Protein AF-A0A7S2M6U1-F1 (afdb_monomer_lite)

Sequence (135 aa):
MGIQGLLRNLHPLLVPPPTHHSNQQQSNGNNDNNNTSIKIQHNIRQFANKSLAIDASSWLHKAGYTCSSRLVESIESNTRDPQAEKSYSDYMIRRCEGLLRDAKISTIYLVFDGVRVPLKRGTNADREAKRQANL

Radius of gyration: 21.09 Å; chains: 1; bounding box: 66×34×40 Å

Organism: NCBI:txid267567

InterPro domains:
  IPR006084 XPG/Rad2 endonuclease [PR00853] (49-63)
  IPR006084 XPG/Rad2 endonuclease [PR00853] (108-127)
  IPR006084 XPG/Rad2 endonuclease [PTHR11081] (1-134)
  IPR006085 XPG, N-terminal [PF00752] (41-133)
  IPR006085 XPG, N-terminal [SM00485] (1-134)
  IPR029060 PIN-like domain superfamily [SSF88723] (41-134)

pLDDT: mean 84.23, std 18.21, range [37.41, 98.12]

Secondary structure (DSSP, 8-state):
--HHHHHHHHHHHHSPPPSS-------------------PPP-GGGGTTSEEEEEHHHHHHHHHTTSHHHHHHHHHTT---HHHHHHHHHHHHHHHHHHHHTS--SEEEEEPP-SPPGGGHHHHHHHHHHHHT--

Structure (mmCIF, N/CA/C/O backbone):
data_AF-A0A7S2M6U1-F1
#
_entry.id   AF-A0A7S2M6U1-F1
#
loop_
_atom_site.group_PDB
_atom_site.id
_atom_site.type_symbol
_atom_site.label_atom_id
_atom_site.label_alt_id
_atom_site.label_comp_id
_atom_site.label_asym_id
_atom_site.label_entity_id
_atom_site.label_seq_id
_atom_site.pdbx_PDB_ins_code
_atom_site.Cartn_x
_atom_site.Cartn_y
_atom_site.Cartn_z
_atom_site.occupancy
_atom_site.B_iso_or_equiv
_atom_site.auth_seq_id
_atom_site.auth_comp_id
_atom_site.auth_asym_id
_atom_site.auth_atom_id
_atom_site.pdbx_PDB_model_num
ATOM 1 N N . MET A 1 1 ? -20.201 -23.132 -3.785 1.00 52.84 1 MET A N 1
ATOM 2 C CA . MET A 1 1 ? -20.253 -21.755 -3.243 1.00 52.84 1 MET A CA 1
ATOM 3 C C . MET A 1 1 ? -18.874 -21.124 -3.382 1.00 52.84 1 MET A C 1
ATOM 5 O O . MET A 1 1 ? -17.939 -21.641 -2.792 1.00 52.84 1 MET A O 1
ATOM 9 N N . GLY A 1 2 ? -18.714 -20.087 -4.210 1.00 66.94 2 GLY A N 1
ATOM 10 C CA . GLY A 1 2 ? -17.427 -19.388 -4.360 1.00 66.94 2 GLY A CA 1
ATOM 11 C C . GLY A 1 2 ? -17.146 -18.417 -3.206 1.00 66.94 2 GLY A C 1
ATOM 12 O O . GLY A 1 2 ? -18.044 -18.113 -2.421 1.00 66.94 2 GLY A O 1
ATOM 13 N N . ILE A 1 3 ? -15.923 -17.877 -3.141 1.00 74.50 3 ILE A N 1
ATOM 14 C CA . ILE A 1 3 ? -15.491 -16.927 -2.096 1.00 74.50 3 ILE A CA 1
ATOM 15 C C . ILE A 1 3 ? -16.432 -15.721 -1.951 1.00 74.50 3 ILE A C 1
ATOM 17 O O . ILE A 1 3 ? -16.682 -15.259 -0.846 1.00 74.50 3 ILE A O 1
ATOM 21 N N . GLN A 1 4 ? -17.039 -15.271 -3.052 1.00 68.88 4 GLN A N 1
ATOM 22 C CA . GLN A 1 4 ? -18.003 -14.167 -3.059 1.00 68.88 4 GLN A CA 1
ATOM 23 C C . GLN A 1 4 ? -19.273 -14.481 -2.251 1.00 68.88 4 GLN A C 1
ATOM 25 O O . GLN A 1 4 ? -19.766 -13.635 -1.510 1.00 68.88 4 GLN A O 1
ATOM 30 N N . GLY A 1 5 ? -19.786 -15.714 -2.348 1.00 72.50 5 GLY A N 1
ATOM 31 C CA . GLY A 1 5 ? -20.952 -16.147 -1.572 1.00 72.50 5 GLY A CA 1
ATOM 32 C C . GLY A 1 5 ? -20.637 -16.265 -0.080 1.00 72.50 5 GLY A C 1
ATOM 33 O O . GLY A 1 5 ? -21.444 -15.867 0.754 1.00 72.50 5 GLY A O 1
ATOM 34 N N . LEU A 1 6 ? -19.431 -16.739 0.251 1.00 76.56 6 LEU A N 1
ATOM 35 C CA . LEU A 1 6 ? -18.951 -16.814 1.631 1.00 76.56 6 LEU A CA 1
ATOM 36 C C . LEU A 1 6 ? -18.799 -15.417 2.252 1.00 76.56 6 LEU A C 1
ATOM 38 O O . LEU A 1 6 ? -19.310 -15.172 3.341 1.00 76.56 6 LEU A O 1
ATOM 42 N N . LEU A 1 7 ? -18.154 -14.487 1.542 1.00 75.56 7 LEU A N 1
ATOM 43 C CA . LEU A 1 7 ? -17.958 -13.114 2.012 1.00 75.56 7 LEU A CA 1
ATOM 44 C C . LEU A 1 7 ? -19.287 -12.384 2.230 1.00 75.56 7 LEU A C 1
ATOM 46 O O . LEU A 1 7 ? -19.426 -11.676 3.222 1.00 75.56 7 LEU A O 1
ATOM 50 N N . ARG A 1 8 ? -20.283 -12.597 1.359 1.00 74.94 8 ARG A N 1
ATOM 51 C CA . ARG A 1 8 ? -21.621 -12.007 1.520 1.00 74.94 8 ARG A CA 1
ATOM 52 C C . ARG A 1 8 ? -22.309 -12.471 2.806 1.00 74.94 8 ARG A C 1
ATOM 54 O O . ARG A 1 8 ? -22.921 -11.656 3.486 1.00 74.94 8 ARG A O 1
ATOM 61 N N . ASN A 1 9 ? -22.187 -13.752 3.148 1.00 78.81 9 ASN A N 1
ATOM 62 C CA . ASN A 1 9 ? -22.825 -14.316 4.339 1.00 78.81 9 ASN A CA 1
ATOM 63 C C . ASN A 1 9 ? -22.081 -13.958 5.634 1.00 78.81 9 ASN A C 1
ATOM 65 O O . ASN A 1 9 ? -22.711 -13.777 6.670 1.00 78.81 9 ASN A O 1
ATOM 69 N N . LEU A 1 10 ? -20.752 -13.821 5.581 1.00 80.62 10 LEU A N 1
ATOM 70 C CA . LEU A 1 10 ? -19.940 -13.419 6.736 1.00 80.62 10 LEU A CA 1
ATOM 71 C C . LEU A 1 10 ? -19.934 -11.904 6.973 1.00 80.62 10 LEU A C 1
ATOM 73 O O . LEU A 1 10 ? -19.540 -11.452 8.044 1.00 80.62 10 LEU A O 1
ATOM 77 N N . HIS A 1 11 ? -20.380 -11.113 6.000 1.00 77.50 11 HIS A N 1
ATOM 78 C CA . HIS A 1 11 ? -20.345 -9.656 6.041 1.00 77.50 11 HIS A CA 1
ATOM 79 C C . HIS A 1 11 ? -20.876 -9.029 7.349 1.00 77.50 11 HIS A C 1
ATOM 81 O O . HIS A 1 11 ? -20.165 -8.196 7.915 1.00 77.50 11 HIS A O 1
ATOM 87 N N . PRO A 1 12 ? -22.048 -9.428 7.892 1.00 76.69 12 PRO A N 1
ATOM 88 C CA . PRO A 1 12 ? -22.570 -8.849 9.136 1.00 76.69 12 PRO A CA 1
ATOM 89 C C . PRO A 1 12 ? -21.717 -9.163 10.371 1.00 76.69 12 PRO A C 1
ATOM 91 O O . PRO A 1 12 ? -21.800 -8.455 11.368 1.00 76.69 12 PRO A O 1
ATOM 94 N N . LEU A 1 13 ? -20.913 -10.229 10.315 1.00 79.69 13 LEU A N 1
ATOM 95 C CA . LEU A 1 13 ? -20.031 -10.650 11.404 1.00 79.69 13 LEU A CA 1
ATOM 96 C C . LEU A 1 13 ? -18.661 -9.966 11.333 1.00 79.69 13 LEU A C 1
ATOM 98 O O . LEU A 1 13 ? -18.008 -9.788 12.356 1.00 79.69 13 LEU A O 1
ATOM 102 N N . LEU A 1 14 ? -18.211 -9.609 10.127 1.00 79.44 14 LEU A N 1
ATOM 103 C CA . LEU A 1 14 ? -16.863 -9.088 9.887 1.00 79.44 14 LEU A CA 1
ATOM 104 C C . LEU A 1 14 ? -16.775 -7.563 9.967 1.00 79.44 14 LEU A C 1
ATOM 106 O O . LEU A 1 14 ? -15.702 -7.030 10.252 1.00 79.44 14 LEU A O 1
ATOM 110 N N . VAL A 1 15 ? -17.872 -6.854 9.697 1.00 82.00 15 VAL A N 1
ATOM 111 C CA . VAL A 1 15 ? -17.881 -5.390 9.658 1.00 82.00 15 VAL A CA 1
ATOM 112 C C . VAL A 1 15 ? -18.846 -4.857 10.712 1.00 82.00 15 VAL A C 1
ATOM 114 O O . VAL A 1 15 ? -20.043 -5.134 10.617 1.00 82.00 15 VAL A O 1
ATOM 117 N N . PRO A 1 16 ? -18.367 -4.076 11.702 1.00 81.69 16 PRO A N 1
ATOM 118 C CA . PRO A 1 16 ? -19.245 -3.429 12.668 1.00 81.69 16 PRO A CA 1
ATOM 119 C C . PRO A 1 16 ? -20.322 -2.617 11.944 1.00 81.69 16 PRO A C 1
ATOM 121 O O . PRO A 1 16 ? -20.018 -2.012 10.914 1.00 81.69 16 PRO A O 1
ATOM 124 N N . PRO A 1 17 ? -21.566 -2.565 12.442 1.00 75.12 17 PRO A N 1
ATOM 125 C CA . PRO A 1 17 ? -22.625 -1.805 11.791 1.00 75.12 17 PRO A CA 1
ATOM 126 C C . PRO A 1 17 ? -22.250 -0.315 11.680 1.00 75.12 17 PRO A C 1
ATOM 128 O O . PRO A 1 17 ? -21.436 0.182 12.464 1.00 75.12 17 PRO A O 1
ATOM 131 N N . PRO A 1 18 ? -22.784 0.416 10.685 1.00 72.31 18 PRO A N 1
ATOM 132 C CA . PRO A 1 18 ? -22.503 1.840 10.530 1.00 72.31 18 PRO A CA 1
ATOM 133 C C . PRO A 1 18 ? -22.889 2.600 11.800 1.00 72.31 18 PRO A C 1
ATOM 135 O O . PRO A 1 18 ? -24.006 2.464 12.287 1.00 72.31 18 PRO A O 1
ATOM 138 N N . THR A 1 19 ? -21.973 3.407 12.336 1.00 59.00 19 THR A N 1
ATOM 139 C CA . THR A 1 19 ? -22.194 4.190 13.566 1.00 59.00 19 THR A CA 1
ATOM 140 C C . THR A 1 19 ? -23.140 5.376 13.373 1.00 59.00 19 THR A C 1
ATOM 142 O O . THR A 1 19 ? -23.594 5.963 14.347 1.00 59.00 19 THR A O 1
ATOM 145 N N . HIS A 1 20 ? -23.491 5.695 12.128 1.00 51.38 20 HIS A N 1
ATOM 146 C CA . HIS A 1 20 ? -24.574 6.606 11.790 1.00 51.38 20 HIS A CA 1
ATOM 147 C C . HIS A 1 20 ? -25.461 5.941 10.749 1.00 51.38 20 HIS A C 1
ATOM 149 O O . HIS A 1 20 ? -24.948 5.343 9.801 1.00 51.38 20 HIS A O 1
ATOM 155 N N . HIS A 1 21 ? -26.778 6.078 10.913 1.00 46.22 21 HIS A N 1
ATOM 156 C CA . HIS A 1 21 ? -27.745 5.867 9.845 1.00 46.22 21 HIS A CA 1
ATOM 157 C C . HIS A 1 21 ? -27.316 6.720 8.646 1.00 46.22 21 HIS A C 1
ATOM 159 O O . HIS A 1 21 ? -27.635 7.903 8.565 1.00 46.22 21 HIS A O 1
ATOM 165 N N . SER A 1 22 ? -26.536 6.148 7.731 1.00 44.50 22 SER A N 1
ATOM 166 C CA . SER A 1 22 ? -26.348 6.719 6.407 1.00 44.50 22 SER A CA 1
ATOM 167 C C . SER A 1 22 ? -27.749 6.855 5.837 1.00 44.50 22 SER A C 1
ATOM 169 O O . SER A 1 22 ? -28.416 5.827 5.698 1.00 44.50 22 SER A O 1
ATOM 171 N N . ASN A 1 23 ? -28.194 8.102 5.638 1.00 40.59 23 ASN A N 1
ATOM 172 C CA . ASN A 1 23 ? -29.507 8.485 5.132 1.00 40.59 23 ASN A CA 1
ATOM 173 C C . ASN A 1 23 ? -30.150 7.343 4.347 1.00 40.59 23 ASN A C 1
ATOM 175 O O . ASN A 1 23 ? -29.713 7.024 3.239 1.00 40.59 23 ASN A O 1
ATOM 179 N N . GLN A 1 24 ? -31.193 6.743 4.924 1.00 46.25 24 GLN A N 1
ATOM 180 C CA . GLN A 1 24 ? -32.218 6.133 4.100 1.00 46.25 24 GLN A CA 1
ATOM 181 C C . GLN A 1 24 ? -32.685 7.262 3.183 1.00 46.25 24 GLN A C 1
ATOM 183 O O . GLN A 1 24 ? -33.404 8.158 3.616 1.00 46.25 24 GLN A O 1
ATOM 188 N N . GLN A 1 25 ? -32.216 7.285 1.936 1.00 42.09 25 GLN A N 1
ATOM 189 C CA . GLN A 1 25 ? -32.964 7.972 0.900 1.00 42.09 25 GLN A CA 1
ATOM 190 C C . GLN A 1 25 ? -34.308 7.252 0.866 1.00 42.09 25 GLN A C 1
ATOM 192 O O . GLN A 1 25 ? -34.418 6.157 0.314 1.00 42.09 25 GLN A O 1
ATOM 197 N N . GLN A 1 26 ? -35.297 7.836 1.548 1.00 38.97 26 GLN A N 1
ATOM 198 C CA . GLN A 1 26 ? -36.701 7.537 1.342 1.00 38.97 26 GLN A CA 1
ATOM 199 C C . GLN A 1 26 ? -36.948 7.734 -0.148 1.00 38.97 26 GLN A C 1
ATOM 201 O O . GLN A 1 26 ? -37.034 8.854 -0.649 1.00 38.97 26 GLN A O 1
ATOM 206 N N . SER A 1 27 ? -36.968 6.623 -0.873 1.00 37.41 27 SER A N 1
ATOM 207 C CA . SER A 1 27 ? -37.495 6.570 -2.222 1.00 37.41 27 SER A CA 1
ATOM 208 C C . SER A 1 27 ? -39.000 6.715 -2.044 1.00 37.41 27 SER A C 1
ATOM 210 O O . SER A 1 27 ? -39.699 5.760 -1.711 1.00 37.41 27 SER A O 1
ATOM 212 N N . ASN A 1 28 ? -39.481 7.951 -2.150 1.00 41.91 28 ASN A N 1
ATOM 213 C CA . ASN A 1 28 ? -40.903 8.222 -2.259 1.00 41.91 28 ASN A CA 1
ATOM 214 C C . ASN A 1 28 ? -41.432 7.499 -3.503 1.00 41.91 28 ASN A C 1
ATOM 216 O O . ASN A 1 28 ? -41.005 7.807 -4.610 1.00 41.91 28 ASN A O 1
ATOM 220 N N . GLY A 1 29 ? -42.359 6.566 -3.278 1.00 45.69 29 GLY A N 1
ATOM 221 C CA . GLY A 1 29 ? -43.340 6.080 -4.248 1.00 45.69 29 GLY A CA 1
ATOM 222 C C . GLY A 1 29 ? -42.802 5.343 -5.475 1.00 45.69 29 GLY A C 1
ATOM 223 O O . GLY A 1 29 ? -42.482 5.964 -6.481 1.00 45.69 29 GLY A O 1
ATOM 224 N N . ASN A 1 30 ? -42.828 4.009 -5.439 1.00 37.56 30 ASN A N 1
ATOM 225 C CA . ASN A 1 30 ? -43.721 3.222 -6.301 1.00 37.56 30 ASN A CA 1
ATOM 226 C C . ASN A 1 30 ? -43.590 1.720 -6.007 1.00 37.56 30 ASN A C 1
ATOM 228 O O . ASN A 1 30 ? -42.500 1.202 -5.773 1.00 37.56 30 ASN A O 1
ATOM 232 N N . ASN A 1 31 ? -44.745 1.052 -5.994 1.00 48.81 31 ASN A N 1
ATOM 233 C CA . ASN A 1 31 ? -44.919 -0.390 -5.837 1.00 48.81 31 ASN A CA 1
ATOM 234 C C . ASN A 1 31 ? -44.322 -1.148 -7.030 1.00 48.81 31 ASN A C 1
ATOM 236 O O . ASN A 1 31 ? -45.061 -1.568 -7.912 1.00 48.81 31 ASN A O 1
ATOM 240 N N . ASP A 1 32 ? -43.014 -1.378 -7.022 1.00 39.00 32 ASP A N 1
ATO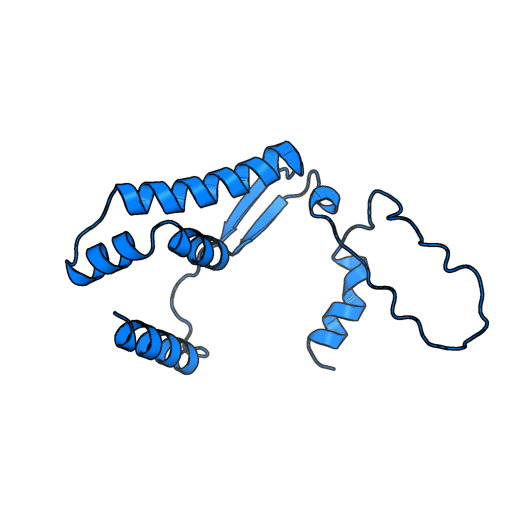M 241 C CA . ASP A 1 32 ? -42.399 -2.383 -7.882 1.00 39.00 32 ASP A CA 1
ATOM 242 C C . ASP A 1 32 ? -41.670 -3.409 -7.016 1.00 39.00 32 ASP A C 1
ATOM 244 O O . ASP A 1 32 ? -40.741 -3.086 -6.275 1.00 39.00 32 ASP A O 1
ATOM 248 N N . ASN A 1 33 ? -42.108 -4.667 -7.129 1.00 46.97 33 ASN A N 1
ATOM 249 C CA . ASN A 1 33 ? -41.518 -5.871 -6.536 1.00 46.97 33 ASN A CA 1
ATOM 250 C C . ASN A 1 33 ? -40.131 -6.180 -7.134 1.00 46.97 33 ASN A C 1
ATOM 252 O O . ASN A 1 33 ? -39.879 -7.271 -7.641 1.00 46.97 33 ASN A O 1
ATOM 256 N N . ASN A 1 34 ? -39.218 -5.217 -7.086 1.00 42.88 34 ASN A N 1
ATOM 257 C CA . ASN A 1 34 ? -37.842 -5.379 -7.505 1.00 42.88 34 ASN A CA 1
ATOM 258 C C . ASN A 1 34 ? -36.973 -5.453 -6.260 1.00 42.88 34 ASN A C 1
ATOM 260 O O . ASN A 1 34 ? -36.915 -4.529 -5.461 1.00 42.88 34 ASN A O 1
ATOM 264 N N . ASN A 1 35 ? -36.321 -6.601 -6.112 1.00 46.84 35 ASN A N 1
ATOM 265 C CA . ASN A 1 35 ? -35.368 -6.966 -5.075 1.00 46.84 35 AS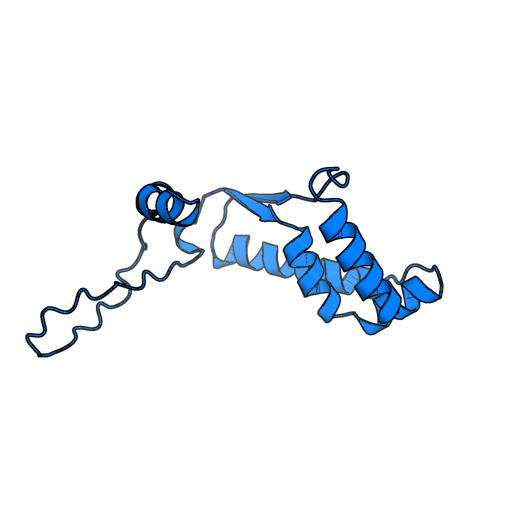N A CA 1
ATOM 266 C C . ASN A 1 35 ? -34.221 -5.933 -5.019 1.00 46.84 35 ASN A C 1
ATOM 268 O O . ASN A 1 35 ? -33.171 -6.110 -5.643 1.00 46.84 35 ASN A O 1
ATOM 272 N N . THR A 1 36 ? -34.445 -4.801 -4.348 1.00 46.84 36 THR A N 1
ATOM 273 C CA . THR A 1 36 ? -33.515 -3.673 -4.303 1.00 46.84 36 THR A CA 1
ATOM 274 C C . THR A 1 36 ? -32.308 -4.092 -3.480 1.00 46.84 36 THR A C 1
ATOM 276 O O . THR A 1 36 ? -32.336 -4.123 -2.251 1.00 46.84 36 THR A O 1
ATOM 279 N N . SER A 1 37 ? -31.227 -4.460 -4.166 1.00 51.72 37 SER A N 1
ATOM 280 C CA . SER A 1 37 ? -29.933 -4.742 -3.551 1.00 51.72 37 SER A CA 1
ATOM 281 C C . SER A 1 37 ? -29.430 -3.484 -2.837 1.00 51.72 37 SER A C 1
ATOM 283 O O . SER A 1 37 ? -28.792 -2.631 -3.454 1.00 51.72 37 SER A O 1
ATOM 285 N N . ILE A 1 38 ? -29.707 -3.367 -1.537 1.00 58.69 38 ILE A N 1
ATOM 286 C CA . ILE A 1 38 ? -29.203 -2.293 -0.677 1.00 58.69 38 ILE A CA 1
ATOM 287 C C . ILE A 1 38 ? -27.673 -2.266 -0.793 1.00 58.69 38 ILE A C 1
ATOM 289 O O . ILE A 1 38 ? -26.985 -3.198 -0.372 1.00 58.69 38 ILE A O 1
ATOM 293 N N . LYS A 1 39 ? -27.123 -1.202 -1.388 1.00 64.19 39 LYS A N 1
ATOM 294 C CA . LYS A 1 39 ? -25.675 -1.015 -1.509 1.00 64.19 39 LYS A CA 1
ATOM 295 C C . LYS A 1 39 ? -25.151 -0.470 -0.182 1.00 64.19 39 LYS A C 1
ATOM 297 O O . LYS A 1 39 ? -25.162 0.735 0.048 1.00 64.19 39 LYS A O 1
ATOM 302 N N . ILE A 1 40 ? -24.733 -1.366 0.707 1.00 67.62 40 ILE A N 1
ATOM 303 C CA . ILE A 1 40 ? -24.184 -0.987 2.013 1.00 67.62 40 ILE A CA 1
ATOM 304 C C . ILE A 1 40 ? -22.863 -0.240 1.786 1.00 67.62 40 ILE A C 1
ATOM 306 O O . ILE A 1 40 ? -21.923 -0.783 1.203 1.00 67.62 40 ILE A O 1
ATOM 310 N N . GLN A 1 41 ? -22.796 1.021 2.217 1.00 75.31 41 GLN A N 1
ATOM 311 C CA . GLN A 1 41 ? -21.579 1.826 2.153 1.00 75.31 41 GLN A CA 1
ATOM 312 C C . GLN A 1 41 ? -20.864 1.785 3.503 1.00 75.31 41 GLN A C 1
ATOM 314 O O . GLN A 1 41 ? -21.417 2.193 4.523 1.00 75.31 41 GLN A O 1
ATOM 319 N N . HIS A 1 42 ? -19.618 1.318 3.495 1.00 82.12 42 HIS A N 1
ATOM 320 C CA . HIS A 1 42 ? -18.785 1.259 4.689 1.00 82.12 42 HIS A CA 1
ATOM 321 C C . HIS A 1 42 ? -17.872 2.469 4.828 1.00 82.12 42 HIS A C 1
ATOM 323 O O . HIS A 1 42 ? -17.379 3.027 3.847 1.00 82.12 42 HIS A O 1
ATOM 329 N N . ASN A 1 43 ? -17.621 2.846 6.077 1.00 89.06 43 ASN A N 1
ATOM 330 C CA . ASN A 1 43 ? -16.693 3.891 6.458 1.00 89.06 43 ASN A CA 1
ATOM 331 C C . ASN A 1 43 ? -15.642 3.325 7.415 1.00 89.06 43 ASN A C 1
ATOM 333 O O . ASN A 1 43 ? -15.958 2.593 8.349 1.00 89.06 43 ASN A O 1
ATOM 337 N N . ILE A 1 44 ? -14.388 3.727 7.228 1.00 91.19 44 ILE A N 1
ATOM 338 C CA . ILE A 1 44 ? -13.272 3.292 8.073 1.00 91.19 44 ILE A CA 1
ATOM 339 C C . ILE A 1 44 ? -13.471 3.621 9.565 1.00 91.19 44 ILE A C 1
ATOM 341 O O . ILE A 1 44 ? -12.976 2.895 10.422 1.00 91.19 44 ILE A O 1
ATOM 345 N N . ARG A 1 45 ? -14.262 4.653 9.893 1.00 92.12 45 ARG A N 1
ATOM 346 C CA . ARG A 1 45 ? -14.626 5.028 11.272 1.00 92.12 45 ARG A CA 1
ATOM 347 C C . ARG A 1 45 ? -15.431 3.951 12.007 1.00 92.12 45 ARG A C 1
ATOM 349 O O . ARG A 1 45 ? -15.459 3.970 13.232 1.00 92.12 45 ARG A O 1
ATOM 356 N N . GLN A 1 46 ? -16.037 2.993 11.299 1.00 91.62 46 GLN A N 1
ATOM 357 C CA . GLN A 1 46 ? -16.678 1.821 11.919 1.00 91.62 46 GLN A CA 1
ATOM 358 C C . GLN A 1 46 ? -15.676 0.964 12.708 1.00 91.62 46 GLN A C 1
ATOM 360 O O . GLN A 1 46 ? -16.067 0.217 13.599 1.00 91.62 46 GLN A O 1
ATOM 365 N N . PHE A 1 47 ? -14.382 1.098 12.408 1.00 92.81 47 PHE A N 1
ATOM 366 C CA . PHE A 1 47 ? -13.292 0.391 13.071 1.00 92.81 47 PHE A CA 1
ATOM 367 C C . PHE A 1 47 ? -12.544 1.267 14.088 1.00 92.81 47 PHE A C 1
ATOM 369 O O . PHE A 1 47 ? -11.430 0.928 14.486 1.00 92.81 47 PHE A O 1
ATOM 376 N N . ALA A 1 48 ? -13.130 2.386 14.529 1.00 94.19 48 ALA A N 1
ATOM 377 C CA . ALA A 1 48 ? -12.549 3.212 15.584 1.00 94.19 48 ALA A CA 1
ATOM 378 C C . ALA A 1 48 ? -12.222 2.374 16.836 1.00 94.19 48 ALA A C 1
ATOM 380 O O . ALA A 1 48 ? -12.965 1.469 17.224 1.00 94.19 48 ALA A O 1
ATOM 381 N N . ASN A 1 49 ? -11.087 2.676 17.460 1.00 95.56 49 ASN A N 1
ATOM 382 C CA . ASN A 1 49 ? -10.492 1.971 18.595 1.00 95.56 49 ASN A CA 1
ATOM 383 C C . ASN A 1 49 ? -10.138 0.495 18.329 1.00 95.56 49 ASN A C 1
ATOM 385 O O . ASN A 1 49 ? -9.811 -0.231 19.265 1.00 95.56 49 ASN A O 1
ATOM 389 N N . LYS A 1 50 ? -10.191 0.026 17.075 1.00 94.88 50 LYS A N 1
ATOM 390 C CA . LYS A 1 50 ? -9.692 -1.298 16.677 1.00 94.88 50 LYS A CA 1
ATOM 391 C C . LYS A 1 50 ? -8.271 -1.200 16.134 1.00 94.88 50 LYS A C 1
ATOM 393 O O . LYS A 1 50 ? -7.793 -0.115 15.798 1.00 94.88 50 LYS A O 1
ATOM 398 N N . SER A 1 51 ? -7.611 -2.347 16.036 1.00 96.44 51 SER A N 1
ATOM 399 C CA . SER A 1 51 ? -6.332 -2.484 15.342 1.00 96.44 51 SER A CA 1
ATOM 400 C C . SER A 1 51 ? -6.561 -2.898 13.891 1.00 96.44 51 SER A C 1
ATOM 402 O O . SER A 1 51 ? -7.477 -3.668 13.602 1.00 96.44 51 SER A O 1
ATOM 404 N N . LEU A 1 52 ? -5.725 -2.403 12.979 1.00 96.00 52 LEU A N 1
ATOM 405 C CA . LEU A 1 52 ? -5.826 -2.681 11.550 1.00 96.00 52 LEU A CA 1
ATOM 406 C C . LEU A 1 52 ? -4.526 -3.284 11.020 1.00 96.00 52 LEU A C 1
ATOM 408 O O . LEU A 1 52 ? -3.458 -2.703 11.194 1.00 96.00 52 LEU A O 1
ATOM 412 N N . ALA A 1 53 ? -4.630 -4.414 10.324 1.00 97.19 53 ALA A N 1
ATOM 413 C CA . ALA A 1 53 ? -3.560 -4.928 9.479 1.00 97.19 53 ALA A CA 1
ATOM 414 C C . ALA A 1 53 ? -3.739 -4.390 8.054 1.00 97.19 53 ALA A C 1
ATOM 416 O O . ALA A 1 53 ? -4.826 -4.485 7.481 1.00 97.19 53 ALA A O 1
ATOM 417 N N . ILE A 1 54 ? -2.684 -3.805 7.495 1.00 96.12 54 ILE A N 1
ATOM 418 C CA . ILE A 1 54 ? -2.692 -3.173 6.176 1.00 96.12 54 ILE A CA 1
ATOM 419 C C . ILE A 1 54 ? -1.701 -3.904 5.283 1.00 96.12 54 ILE A C 1
ATOM 421 O O . ILE A 1 54 ? -0.537 -4.043 5.644 1.00 96.12 54 ILE A O 1
ATOM 425 N N . ASP A 1 55 ? -2.150 -4.308 4.098 1.00 96.56 55 ASP A N 1
ATOM 426 C CA . ASP A 1 55 ? -1.260 -4.723 3.014 1.00 96.56 55 ASP A CA 1
ATOM 427 C C . ASP A 1 55 ? -0.419 -3.519 2.554 1.00 96.56 55 ASP A C 1
ATOM 429 O O . ASP A 1 55 ? -0.910 -2.602 1.881 1.00 96.56 55 ASP A O 1
ATOM 433 N N . ALA A 1 56 ? 0.853 -3.517 2.953 1.00 97.12 56 ALA A N 1
ATOM 434 C CA . ALA A 1 56 ? 1.785 -2.439 2.663 1.00 97.12 56 ALA A CA 1
ATOM 435 C C . ALA A 1 56 ? 2.195 -2.412 1.184 1.00 97.12 56 ALA A C 1
ATOM 437 O O . ALA A 1 56 ? 2.371 -1.321 0.635 1.00 97.12 56 ALA A O 1
ATOM 438 N N . SER A 1 57 ? 2.283 -3.569 0.514 1.00 94.81 57 SER A N 1
ATOM 439 C CA . SER A 1 57 ? 2.629 -3.666 -0.911 1.00 94.81 57 SER A CA 1
ATOM 440 C C . SER A 1 57 ? 1.638 -2.880 -1.768 1.00 94.81 57 SER A C 1
ATOM 442 O O . SER A 1 57 ? 2.028 -2.122 -2.661 1.00 94.81 57 SER A O 1
ATOM 444 N N . SER A 1 58 ? 0.346 -2.998 -1.455 1.00 95.00 58 SER A N 1
ATOM 445 C CA . SER A 1 58 ? -0.716 -2.273 -2.158 1.00 95.00 58 SER A CA 1
ATOM 446 C C . SER A 1 58 ? -0.616 -0.752 -1.995 1.00 95.00 58 SER A C 1
ATOM 448 O O . SER A 1 58 ? -0.884 -0.003 -2.939 1.00 95.00 58 SER A O 1
ATOM 450 N N . TRP A 1 59 ? -0.229 -0.264 -0.813 1.00 97.00 59 TRP A N 1
ATOM 451 C CA . TRP A 1 59 ? -0.037 1.172 -0.597 1.00 97.00 59 TRP A CA 1
ATOM 452 C C . TRP A 1 59 ? 1.252 1.688 -1.232 1.00 97.00 59 TRP A C 1
ATOM 454 O O . TRP A 1 59 ? 1.215 2.734 -1.876 1.00 97.00 59 TRP A O 1
ATOM 464 N N . LEU A 1 60 ? 2.357 0.947 -1.125 1.00 96.56 60 LEU A N 1
ATOM 465 C CA . LEU A 1 60 ? 3.624 1.298 -1.768 1.00 96.56 60 LEU A CA 1
ATOM 466 C C . LEU A 1 60 ? 3.497 1.353 -3.288 1.00 96.56 60 LEU A C 1
ATOM 468 O O . LEU A 1 60 ? 4.036 2.260 -3.915 1.00 96.56 60 LEU A O 1
ATOM 472 N N . HIS A 1 61 ? 2.716 0.452 -3.883 1.00 95.00 61 HIS A N 1
ATOM 473 C CA . HIS A 1 61 ? 2.421 0.507 -5.310 1.00 95.00 61 HIS A CA 1
ATOM 474 C C . HIS A 1 61 ? 1.764 1.839 -5.711 1.00 95.00 61 HIS A C 1
ATOM 476 O O . HIS A 1 61 ? 2.169 2.450 -6.696 1.00 95.00 61 HIS A O 1
ATOM 482 N N . LYS A 1 62 ? 0.801 2.339 -4.920 1.00 96.31 62 LYS A N 1
ATOM 483 C CA . LYS A 1 62 ? 0.216 3.673 -5.145 1.00 96.31 62 LYS A CA 1
ATOM 484 C C . LYS A 1 62 ? 1.206 4.800 -4.857 1.00 96.31 62 LYS A C 1
ATOM 486 O O . LYS A 1 62 ? 1.186 5.807 -5.558 1.00 96.31 62 LYS A O 1
ATOM 491 N N . ALA A 1 63 ? 2.052 4.642 -3.842 1.00 96.75 63 ALA A N 1
ATOM 492 C CA . ALA A 1 63 ? 3.077 5.614 -3.490 1.00 96.75 63 ALA A CA 1
ATOM 493 C C . ALA A 1 63 ? 4.086 5.809 -4.634 1.00 96.75 63 ALA A C 1
ATOM 495 O O . ALA A 1 63 ? 4.485 6.938 -4.909 1.00 96.75 63 ALA A O 1
ATOM 496 N N . GLY A 1 64 ? 4.422 4.736 -5.357 1.00 95.50 64 GLY A N 1
ATOM 497 C CA . GLY A 1 64 ? 5.314 4.767 -6.517 1.00 95.50 64 GLY A CA 1
ATOM 498 C C . GLY A 1 64 ? 4.853 5.709 -7.632 1.00 95.50 64 GLY A C 1
ATOM 499 O O . GLY A 1 64 ? 5.689 6.287 -8.313 1.00 95.50 64 GLY A O 1
ATOM 500 N N . TYR A 1 65 ? 3.547 5.971 -7.769 1.00 94.94 65 TYR A N 1
ATOM 501 C CA . TYR A 1 65 ? 3.047 6.968 -8.726 1.00 94.94 65 TYR A CA 1
ATOM 502 C C . TYR A 1 65 ? 3.482 8.401 -8.402 1.00 94.94 65 TYR A C 1
ATOM 504 O O . TYR A 1 65 ? 3.490 9.247 -9.288 1.00 94.94 65 TYR A O 1
ATOM 512 N N . THR A 1 66 ? 3.853 8.691 -7.152 1.00 95.38 66 THR A N 1
ATOM 513 C CA . THR A 1 66 ? 4.312 10.030 -6.746 1.00 95.38 66 THR A CA 1
ATOM 514 C C . THR A 1 66 ? 5.773 10.303 -7.110 1.00 95.38 66 THR A C 1
ATOM 516 O O . THR A 1 66 ? 6.198 11.455 -7.100 1.00 95.38 66 THR A O 1
ATOM 519 N N . CYS A 1 67 ? 6.547 9.261 -7.422 1.00 95.88 67 CYS A N 1
ATOM 520 C CA . CYS A 1 67 ? 7.979 9.338 -7.708 1.00 95.88 67 CYS A CA 1
ATOM 521 C C . CYS A 1 67 ? 8.403 8.376 -8.830 1.00 95.88 67 CYS A C 1
ATOM 523 O O . CYS A 1 67 ? 9.530 7.889 -8.831 1.00 95.88 67 CYS A O 1
ATOM 525 N N . SER A 1 68 ? 7.506 8.096 -9.780 1.00 95.12 68 SER A N 1
ATOM 526 C CA . SER A 1 68 ? 7.687 7.042 -10.784 1.00 95.12 68 SER A CA 1
ATOM 527 C C . SER A 1 68 ? 8.915 7.255 -11.664 1.00 95.12 68 SER A C 1
ATOM 529 O O . SER A 1 68 ? 9.701 6.326 -11.801 1.00 95.12 68 SER A O 1
ATOM 531 N N . SER A 1 69 ? 9.123 8.463 -12.200 1.00 95.44 69 SER A N 1
ATOM 532 C CA . SER A 1 69 ? 10.294 8.775 -13.037 1.00 95.44 69 SER A CA 1
ATOM 533 C C . SER A 1 69 ? 11.602 8.530 -12.291 1.00 95.44 69 SER A C 1
ATOM 535 O O . SER A 1 69 ? 12.471 7.815 -12.768 1.00 95.44 69 SER A O 1
ATOM 537 N N . ARG A 1 70 ? 11.686 9.032 -11.059 1.00 96.25 70 ARG A N 1
ATOM 538 C CA . ARG A 1 70 ? 12.876 8.921 -10.207 1.00 96.25 70 ARG A CA 1
ATOM 539 C C . ARG A 1 70 ? 13.154 7.472 -9.808 1.00 96.25 70 ARG A C 1
ATOM 541 O O . ARG A 1 70 ? 14.303 7.058 -9.735 1.00 96.25 70 ARG A O 1
ATOM 548 N N . LEU A 1 71 ? 12.100 6.680 -9.584 1.00 95.12 71 LEU A N 1
ATOM 549 C CA . LEU A 1 71 ? 12.236 5.242 -9.352 1.00 95.12 71 LEU A CA 1
ATOM 550 C C . LEU A 1 71 ? 12.774 4.519 -10.590 1.00 95.12 71 LEU A C 1
ATOM 552 O O . LEU A 1 71 ? 13.685 3.710 -10.444 1.00 95.12 71 LEU A O 1
ATOM 556 N N . VAL A 1 72 ? 12.252 4.815 -11.783 1.00 95.00 72 VAL A N 1
ATOM 557 C CA . VAL A 1 72 ? 12.744 4.221 -13.039 1.00 95.00 72 VAL A CA 1
ATOM 558 C C . VAL A 1 72 ? 14.214 4.580 -13.261 1.00 95.00 72 VAL A C 1
ATOM 560 O O . VAL A 1 72 ? 15.033 3.673 -13.367 1.00 95.00 72 VAL A O 1
ATOM 563 N N . GLU A 1 73 ? 14.572 5.864 -13.176 1.00 95.12 73 GLU A N 1
ATOM 564 C CA . GLU A 1 73 ? 15.960 6.336 -13.310 1.00 95.12 73 GLU A CA 1
ATOM 565 C C . GLU A 1 73 ? 16.900 5.657 -12.296 1.00 95.12 73 GLU A C 1
ATOM 567 O O . GLU A 1 73 ? 18.016 5.251 -12.632 1.00 95.12 73 GLU A O 1
ATOM 572 N N . SER A 1 74 ? 16.454 5.483 -11.046 1.00 94.31 74 SER A N 1
ATOM 573 C CA . SER A 1 74 ? 17.245 4.796 -10.016 1.00 94.31 74 SER A CA 1
ATOM 574 C C . SER A 1 74 ? 17.452 3.306 -10.320 1.00 94.31 74 SER A C 1
ATOM 576 O O . SER A 1 74 ? 18.534 2.772 -10.078 1.00 94.31 74 SER A O 1
ATOM 578 N N . ILE A 1 75 ? 16.450 2.642 -10.910 1.00 92.50 75 ILE A N 1
ATOM 579 C CA . ILE A 1 75 ? 16.531 1.237 -11.327 1.00 92.50 75 ILE A CA 1
ATOM 580 C C . ILE A 1 75 ? 17.498 1.083 -12.505 1.00 92.50 75 ILE A C 1
ATOM 582 O O . ILE A 1 75 ? 18.373 0.222 -12.448 1.00 92.50 75 ILE A O 1
ATOM 586 N N . GLU A 1 76 ? 17.383 1.922 -13.537 1.00 93.31 76 GLU A N 1
ATOM 587 C CA . GLU A 1 76 ? 18.247 1.870 -14.727 1.00 93.31 76 GLU A CA 1
ATOM 588 C C . GLU A 1 76 ? 19.712 2.173 -14.395 1.00 93.31 76 GLU A C 1
ATOM 590 O O . GLU A 1 76 ? 20.624 1.508 -14.884 1.00 93.31 76 GLU A O 1
ATOM 595 N N . SER A 1 77 ? 19.946 3.151 -13.517 1.00 93.88 77 SER A N 1
ATOM 596 C CA . SER A 1 77 ? 21.292 3.509 -13.056 1.00 93.88 77 SER A CA 1
ATOM 597 C C . SER A 1 77 ? 21.848 2.563 -11.988 1.00 93.88 77 SER A C 1
ATOM 599 O O . SER A 1 77 ? 23.011 2.695 -11.606 1.00 93.88 77 SER A O 1
ATOM 601 N N . ASN A 1 78 ? 21.043 1.613 -11.498 1.00 93.56 78 ASN A N 1
ATOM 602 C CA . ASN A 1 78 ? 21.367 0.744 -10.368 1.00 93.56 78 ASN A CA 1
ATOM 603 C C . ASN A 1 78 ? 21.850 1.540 -9.135 1.00 93.56 78 ASN A C 1
ATOM 605 O O . ASN A 1 78 ? 22.798 1.155 -8.444 1.00 93.56 78 ASN A O 1
ATOM 609 N N . THR A 1 79 ? 21.204 2.678 -8.873 1.00 95.50 79 THR A N 1
ATOM 610 C CA . THR A 1 79 ? 21.479 3.554 -7.729 1.00 95.50 79 THR A CA 1
ATOM 611 C C . THR A 1 79 ? 20.266 3.656 -6.807 1.00 95.50 79 THR A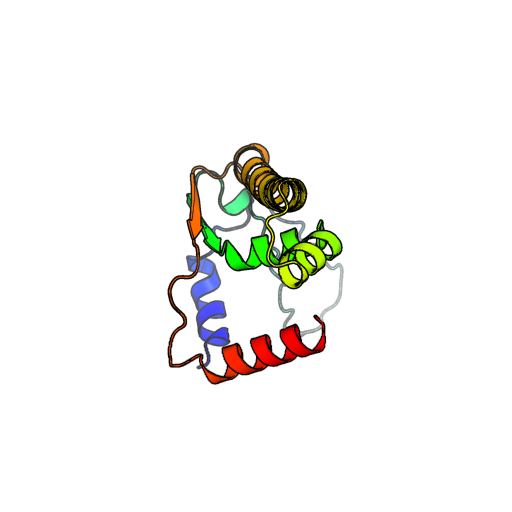 C 1
ATOM 613 O O . THR A 1 79 ? 19.165 3.212 -7.123 1.00 95.50 79 THR A O 1
ATOM 616 N N . ARG A 1 80 ? 20.463 4.233 -5.618 1.00 94.44 80 ARG A N 1
ATOM 617 C CA . ARG A 1 80 ? 19.361 4.616 -4.730 1.00 94.44 80 ARG A CA 1
ATOM 618 C C . ARG A 1 80 ? 19.112 6.102 -4.866 1.00 94.44 80 ARG A C 1
ATOM 620 O O . ARG A 1 80 ? 20.057 6.886 -4.897 1.00 94.44 80 ARG A O 1
ATOM 627 N N . ASP A 1 81 ? 17.842 6.475 -4.854 1.00 96.25 81 ASP A N 1
ATOM 628 C CA . ASP A 1 81 ? 17.437 7.867 -4.922 1.00 96.25 81 ASP A CA 1
ATOM 629 C C . ASP A 1 81 ? 16.751 8.308 -3.616 1.00 96.25 81 ASP A C 1
ATOM 631 O O . ASP A 1 81 ? 15.548 8.077 -3.447 1.00 96.25 81 ASP A O 1
ATOM 635 N N . PRO A 1 82 ? 17.467 9.005 -2.710 1.00 96.44 82 PRO A N 1
ATOM 636 C CA . PRO A 1 82 ? 16.949 9.400 -1.398 1.00 96.44 82 PRO A CA 1
ATOM 637 C C . PRO A 1 82 ? 15.630 10.173 -1.450 1.00 96.44 82 PRO A C 1
ATOM 639 O O . PRO A 1 82 ? 14.793 10.068 -0.553 1.00 96.44 82 PRO A O 1
ATOM 642 N N . GLN A 1 83 ? 15.413 10.949 -2.510 1.00 96.38 83 GLN A N 1
ATOM 643 C CA . GLN A 1 83 ? 14.205 11.749 -2.642 1.00 96.38 83 GLN A CA 1
ATOM 644 C C . GLN A 1 83 ? 13.013 10.901 -3.120 1.00 96.38 83 GLN A C 1
ATOM 646 O O . GLN A 1 83 ? 11.879 11.185 -2.732 1.00 96.38 83 GLN A O 1
ATOM 651 N N . ALA A 1 84 ? 13.240 9.818 -3.875 1.00 96.00 84 ALA A N 1
ATOM 652 C CA . ALA A 1 84 ? 12.187 8.852 -4.184 1.00 96.00 84 ALA A CA 1
ATOM 653 C C . ALA A 1 84 ? 11.794 8.088 -2.912 1.00 96.00 84 ALA A C 1
ATOM 655 O O . ALA A 1 84 ? 10.601 7.911 -2.651 1.00 96.00 84 ALA A O 1
ATOM 656 N N . GLU A 1 85 ? 12.792 7.740 -2.090 1.00 95.88 85 GLU A N 1
ATOM 657 C CA . GLU A 1 85 ? 12.600 7.075 -0.798 1.00 95.88 85 GLU A CA 1
ATOM 658 C C . GLU A 1 85 ? 11.780 7.894 0.179 1.00 95.88 85 GLU A C 1
ATOM 660 O O . GLU A 1 85 ? 10.828 7.393 0.788 1.00 95.88 85 GLU A O 1
ATOM 665 N N . LYS A 1 86 ? 12.097 9.184 0.269 1.00 97.19 86 LYS A N 1
ATOM 666 C CA . LYS A 1 86 ? 11.320 10.131 1.054 1.00 97.19 86 LYS A CA 1
ATOM 667 C C . LYS A 1 86 ? 9.879 10.218 0.550 1.00 97.19 86 LYS A C 1
ATOM 669 O O . LYS A 1 86 ? 8.957 10.110 1.352 1.00 97.19 86 LYS A O 1
ATOM 674 N N . SER A 1 87 ? 9.666 10.346 -0.761 1.00 96.69 87 SER A N 1
ATOM 675 C CA . SER A 1 87 ? 8.323 10.502 -1.337 1.00 96.69 87 SER A CA 1
ATOM 676 C C . SER A 1 87 ? 7.391 9.329 -1.026 1.00 96.69 87 SER A C 1
ATOM 678 O O . SER A 1 87 ? 6.272 9.550 -0.544 1.00 96.69 87 SER A O 1
ATOM 680 N N . TYR A 1 88 ? 7.828 8.083 -1.253 1.00 96.06 88 TYR A N 1
ATOM 681 C CA . TYR A 1 88 ? 6.963 6.940 -0.958 1.00 96.06 88 TYR A CA 1
ATOM 682 C C . TYR A 1 88 ? 6.784 6.724 0.553 1.00 96.06 88 TYR A C 1
ATOM 684 O O . TYR A 1 88 ? 5.704 6.317 0.984 1.00 96.06 88 TYR A O 1
ATOM 692 N N . SER A 1 89 ? 7.790 7.054 1.371 1.00 96.75 89 SER A N 1
ATOM 693 C CA . SER A 1 89 ? 7.701 6.951 2.834 1.00 96.75 89 SER A CA 1
ATOM 694 C C . SER A 1 89 ? 6.716 7.973 3.403 1.00 96.75 89 SER A C 1
ATOM 696 O O . SER A 1 89 ? 5.823 7.613 4.171 1.00 96.75 89 SER A O 1
ATOM 698 N N . ASP A 1 90 ? 6.791 9.225 2.945 1.00 97.69 90 ASP A N 1
ATOM 699 C CA . ASP A 1 90 ? 5.877 10.304 3.330 1.00 97.69 90 ASP A CA 1
ATOM 700 C C . ASP A 1 90 ? 4.429 9.982 2.935 1.00 97.69 90 ASP A C 1
ATOM 702 O O . ASP A 1 90 ? 3.485 10.351 3.636 1.00 97.69 90 ASP A O 1
ATOM 706 N N . TYR A 1 91 ? 4.214 9.299 1.804 1.00 97.50 91 TYR A N 1
ATOM 707 C CA . TYR A 1 91 ? 2.887 8.802 1.435 1.00 97.50 91 TYR A CA 1
ATOM 708 C C . TYR A 1 91 ? 2.359 7.793 2.464 1.00 97.50 91 TYR A C 1
ATOM 710 O O . TYR A 1 91 ? 1.240 7.953 2.956 1.00 97.50 91 TYR A O 1
ATOM 718 N N . MET A 1 92 ? 3.159 6.784 2.821 1.00 97.69 92 MET A N 1
ATOM 719 C CA . MET A 1 92 ? 2.771 5.753 3.792 1.00 97.69 92 MET A CA 1
ATOM 720 C C . MET A 1 92 ? 2.450 6.364 5.160 1.00 97.69 92 MET A C 1
ATOM 722 O O . M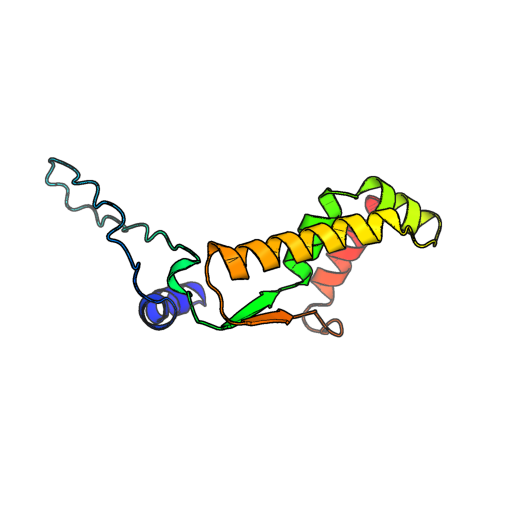ET A 1 92 ? 1.394 6.084 5.730 1.00 97.69 92 MET A O 1
ATOM 726 N N . ILE A 1 93 ? 3.322 7.251 5.650 1.00 97.56 93 ILE A N 1
ATOM 7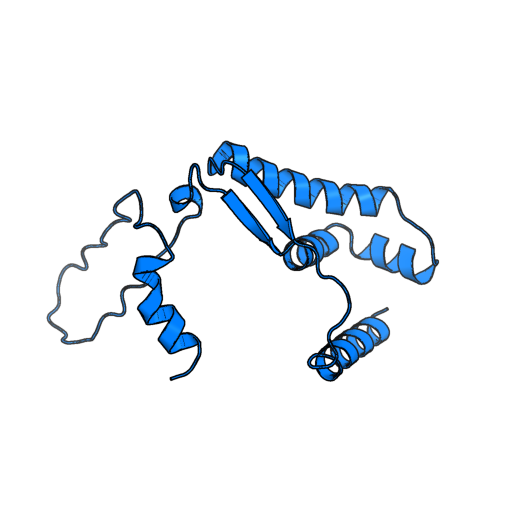27 C CA . ILE A 1 93 ? 3.168 7.917 6.948 1.00 97.56 93 ILE A CA 1
ATOM 728 C C . ILE A 1 93 ? 1.881 8.739 6.978 1.00 97.56 93 ILE A C 1
ATOM 730 O O . ILE A 1 93 ? 1.060 8.526 7.866 1.00 97.56 93 ILE A O 1
ATOM 734 N N . ARG A 1 94 ? 1.633 9.599 5.980 1.00 97.44 94 ARG A N 1
ATOM 735 C CA . ARG A 1 94 ? 0.407 10.420 5.925 1.00 97.44 94 ARG A CA 1
ATOM 736 C C . ARG A 1 94 ? -0.865 9.577 5.939 1.00 97.44 94 ARG A C 1
ATOM 738 O O . ARG A 1 94 ? -1.863 9.946 6.558 1.00 97.44 94 ARG A O 1
ATOM 745 N N . ARG A 1 95 ? -0.853 8.428 5.260 1.00 96.69 95 ARG A N 1
ATOM 746 C CA . ARG A 1 95 ? -1.997 7.508 5.245 1.00 96.69 95 ARG A CA 1
ATOM 747 C C . ARG A 1 95 ? -2.217 6.866 6.617 1.00 96.69 95 ARG A C 1
ATOM 749 O O . ARG A 1 95 ? -3.368 6.777 7.042 1.00 96.69 95 ARG A O 1
ATOM 756 N N . CYS A 1 96 ? -1.151 6.480 7.318 1.00 97.69 96 CYS A N 1
ATOM 757 C CA . CYS A 1 96 ? -1.226 6.016 8.704 1.00 97.69 96 CYS A CA 1
ATOM 758 C C . CYS A 1 96 ? -1.714 7.121 9.651 1.00 97.69 96 CYS A C 1
ATOM 760 O O . CYS A 1 96 ? -2.606 6.873 10.458 1.00 97.69 96 CYS A O 1
ATOM 762 N N . GLU A 1 97 ? -1.198 8.345 9.526 1.00 97.69 97 GLU A N 1
ATOM 763 C CA . GLU A 1 97 ? -1.613 9.483 10.351 1.00 97.69 97 GLU A CA 1
ATOM 764 C C . GLU A 1 97 ? -3.111 9.765 10.228 1.00 97.69 97 GLU A C 1
ATOM 766 O O . GLU A 1 97 ? -3.776 9.913 11.251 1.00 97.69 97 GLU A O 1
ATOM 771 N N . GLY A 1 98 ? -3.667 9.763 9.012 1.00 96.81 98 GLY A N 1
ATOM 772 C CA . GLY A 1 98 ? -5.110 9.940 8.817 1.00 96.81 98 GLY A CA 1
ATOM 773 C C . GLY A 1 98 ? -5.941 8.822 9.461 1.00 96.81 98 GLY A C 1
ATOM 774 O O . GLY A 1 98 ? -7.000 9.067 10.037 1.00 96.81 98 GLY A O 1
ATOM 775 N N . LEU A 1 99 ? -5.452 7.578 9.446 1.00 97.25 99 LEU A N 1
ATOM 776 C CA . LEU A 1 99 ? -6.132 6.473 10.129 1.00 97.25 99 LEU A CA 1
ATOM 777 C C . LEU A 1 99 ? -6.093 6.619 11.657 1.00 97.25 99 LEU A C 1
ATOM 779 O O . LEU A 1 99 ? -7.113 6.418 12.318 1.00 97.25 99 LEU A O 1
ATOM 783 N N . LEU A 1 100 ? -4.946 6.997 12.220 1.00 97.69 100 LEU A N 1
ATOM 784 C CA . LEU A 1 100 ? -4.783 7.175 13.664 1.00 97.69 100 LEU A CA 1
ATOM 785 C C . LEU A 1 100 ? -5.560 8.399 14.173 1.00 97.69 100 LEU A C 1
ATOM 787 O O . LEU A 1 100 ? -6.328 8.306 15.131 1.00 97.69 100 LEU A O 1
ATOM 791 N N . ARG A 1 101 ? -5.390 9.556 13.524 1.00 96.62 101 ARG A N 1
ATOM 792 C CA . ARG A 1 101 ? -5.941 10.838 13.990 1.00 96.62 101 ARG A CA 1
ATOM 793 C C . ARG A 1 101 ? -7.401 11.021 13.605 1.00 96.62 101 ARG A C 1
ATOM 795 O O . ARG A 1 101 ? -8.203 11.374 14.475 1.00 96.62 101 ARG A O 1
ATOM 802 N N . ASP A 1 102 ? -7.756 10.756 12.348 1.00 94.81 102 ASP A N 1
ATOM 803 C CA . ASP A 1 102 ? -9.088 11.081 11.831 1.00 94.81 102 ASP A CA 1
ATOM 804 C C . ASP A 1 102 ? -10.057 9.924 12.036 1.00 94.81 102 ASP A C 1
ATOM 806 O O . ASP A 1 102 ? -11.155 10.135 12.551 1.00 94.81 102 ASP A O 1
ATOM 810 N N . ALA A 1 103 ? -9.655 8.701 11.677 1.00 94.94 103 ALA A N 1
ATOM 811 C CA . ALA A 1 103 ? -10.498 7.508 11.807 1.00 94.94 103 ALA A CA 1
ATOM 812 C C . ALA A 1 103 ? -10.470 6.869 13.207 1.00 94.94 103 ALA A C 1
ATOM 814 O O . ALA A 1 103 ? -11.274 5.977 13.473 1.00 94.94 103 ALA A O 1
ATOM 815 N N . LYS A 1 104 ? -9.594 7.352 14.102 1.00 96.62 104 LYS A N 1
ATOM 816 C CA . LYS A 1 104 ? -9.431 6.868 15.483 1.00 96.62 104 LYS A CA 1
ATOM 817 C C . LYS A 1 104 ? -9.060 5.385 15.564 1.00 96.62 104 LYS A C 1
ATOM 819 O O . LYS A 1 104 ? -9.500 4.690 16.472 1.00 96.62 104 LYS A O 1
ATOM 824 N N . ILE A 1 105 ? -8.270 4.879 14.619 1.00 97.62 105 ILE A N 1
ATOM 825 C CA . ILE A 1 105 ? -7.709 3.522 14.696 1.00 97.62 105 ILE A CA 1
ATOM 826 C C . ILE A 1 105 ? -6.687 3.469 15.841 1.00 97.62 105 ILE A C 1
ATOM 828 O O . ILE A 1 105 ? -5.888 4.388 15.996 1.00 97.62 105 ILE A O 1
ATOM 832 N N . SER A 1 106 ? -6.713 2.406 16.649 1.00 97.06 106 SER A N 1
ATOM 833 C CA . SER A 1 106 ? -5.861 2.284 17.843 1.00 97.06 106 SER A CA 1
ATOM 834 C C . SER A 1 106 ? -4.434 1.850 17.509 1.00 97.06 106 SER A C 1
ATOM 836 O O . SER A 1 106 ? -3.473 2.355 18.085 1.00 97.06 106 SER A O 1
ATOM 838 N N . THR A 1 107 ? -4.270 0.905 16.584 1.00 97.69 107 THR A N 1
ATOM 839 C CA . THR A 1 107 ? -2.953 0.379 16.196 1.00 97.69 107 THR A CA 1
ATOM 840 C C . THR A 1 107 ? -2.965 -0.022 14.732 1.00 97.69 107 THR A C 1
ATOM 842 O O . THR A 1 107 ? -3.959 -0.558 14.243 1.00 97.69 107 THR A O 1
ATOM 845 N N . ILE A 1 108 ? -1.858 0.218 14.034 1.00 98.12 108 ILE A N 1
ATOM 846 C CA . ILE A 1 108 ? -1.690 -0.150 12.629 1.00 98.12 108 ILE A CA 1
ATOM 847 C C . ILE A 1 108 ? -0.515 -1.117 12.511 1.00 98.12 108 ILE A C 1
ATOM 849 O O . ILE A 1 108 ? 0.594 -0.799 12.932 1.00 98.12 108 ILE A O 1
ATOM 853 N N . TYR A 1 109 ? -0.760 -2.268 11.894 1.00 98.00 109 TYR A N 1
ATOM 854 C CA . TYR A 1 109 ? 0.257 -3.239 11.510 1.00 98.00 109 TYR A CA 1
ATOM 855 C C . TYR A 1 109 ? 0.443 -3.175 9.995 1.00 98.00 109 TYR A C 1
ATOM 857 O O . TYR A 1 109 ? -0.451 -3.552 9.238 1.00 98.00 109 TYR A O 1
ATOM 865 N N . LEU A 1 110 ? 1.595 -2.678 9.545 1.00 97.69 110 LEU A N 1
ATOM 866 C CA . LEU A 1 110 ? 1.971 -2.723 8.134 1.00 97.69 110 LEU A CA 1
ATOM 867 C C . LEU A 1 110 ? 2.518 -4.117 7.818 1.00 97.69 110 LEU A C 1
ATOM 869 O O . LEU A 1 110 ? 3.559 -4.513 8.339 1.00 97.69 110 LEU A O 1
ATOM 873 N N . VAL A 1 111 ? 1.797 -4.861 6.986 1.00 97.75 111 VAL A N 1
ATOM 874 C CA . VAL A 1 111 ? 2.147 -6.223 6.586 1.00 97.75 111 VAL A CA 1
ATOM 875 C C . VAL A 1 111 ? 2.843 -6.166 5.236 1.00 97.75 111 VAL A C 1
ATOM 877 O O . VAL A 1 111 ? 2.258 -5.726 4.246 1.00 97.75 111 VAL A O 1
ATOM 880 N N . PHE A 1 112 ? 4.095 -6.610 5.211 1.00 95.81 112 PHE A N 1
ATOM 881 C CA . PHE A 1 112 ? 4.900 -6.704 4.001 1.00 95.81 112 PHE A CA 1
ATOM 882 C C . PHE A 1 112 ? 4.896 -8.134 3.477 1.00 95.81 112 PHE A C 1
ATOM 884 O O . PHE A 1 112 ? 4.953 -9.091 4.255 1.00 95.81 112 PHE A O 1
ATOM 891 N N . ASP A 1 113 ? 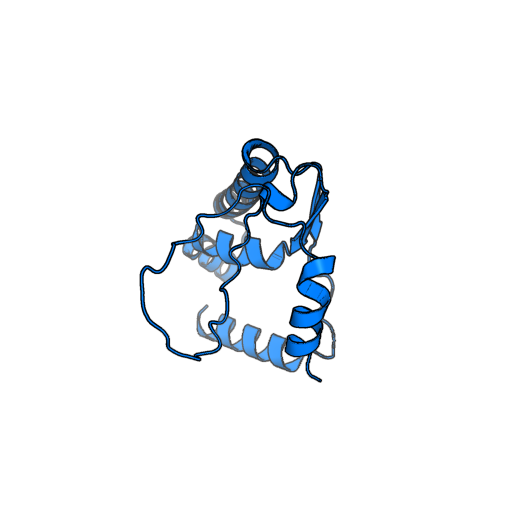4.848 -8.269 2.154 1.00 92.62 113 ASP A N 1
ATOM 892 C CA . ASP A 1 113 ? 5.026 -9.565 1.515 1.00 92.62 113 ASP A CA 1
ATOM 893 C C . ASP A 1 113 ? 6.422 -10.120 1.817 1.00 92.62 113 ASP A C 1
ATOM 895 O O . ASP A 1 113 ? 7.423 -9.402 1.797 1.00 92.62 113 ASP A O 1
ATOM 899 N N . GLY A 1 114 ? 6.480 -11.423 2.075 1.00 92.00 114 GLY A N 1
ATOM 900 C CA . GLY A 1 114 ? 7.732 -12.157 2.198 1.00 92.00 114 GLY A CA 1
ATOM 901 C C . GLY A 1 114 ? 8.206 -12.711 0.854 1.00 92.00 114 GLY A C 1
ATOM 902 O O . GLY A 1 114 ? 8.152 -12.071 -0.197 1.00 92.00 114 GLY A O 1
ATOM 903 N N . VAL A 1 115 ? 8.669 -13.958 0.883 1.00 91.81 115 VAL A N 1
ATOM 904 C CA . VAL A 1 115 ? 9.198 -14.645 -0.299 1.00 91.81 115 VAL A CA 1
ATOM 905 C C . VAL A 1 115 ? 8.081 -14.981 -1.296 1.00 91.81 115 VAL A C 1
ATOM 907 O O . VAL A 1 115 ? 6.961 -15.338 -0.923 1.00 91.81 115 VAL A O 1
ATOM 910 N N . ARG A 1 116 ? 8.396 -14.911 -2.597 1.00 90.25 116 ARG A N 1
ATOM 911 C CA . ARG A 1 116 ? 7.475 -15.301 -3.676 1.00 90.25 116 ARG A CA 1
ATOM 912 C C . ARG A 1 116 ? 7.057 -16.769 -3.527 1.00 90.25 116 ARG A C 1
ATOM 914 O O . ARG A 1 116 ? 7.893 -17.668 -3.553 1.00 90.25 116 ARG A O 1
ATOM 921 N N . VAL A 1 117 ? 5.749 -17.016 -3.460 1.00 92.56 117 VAL A N 1
ATOM 922 C CA . VAL A 1 117 ? 5.201 -18.377 -3.346 1.00 92.56 117 VAL A CA 1
ATOM 923 C C . VAL A 1 117 ? 5.201 -19.119 -4.696 1.00 92.56 117 VAL A C 1
ATOM 925 O O . VAL A 1 117 ? 4.825 -18.522 -5.713 1.00 92.56 117 VAL A O 1
ATOM 928 N N . PRO A 1 118 ? 5.549 -20.424 -4.741 1.00 92.69 118 PRO A N 1
ATOM 929 C CA . PRO A 1 118 ? 5.590 -21.200 -5.986 1.00 92.69 118 PRO A CA 1
ATOM 930 C C . PRO A 1 118 ? 4.261 -21.230 -6.746 1.00 92.69 118 PRO A C 1
ATOM 932 O O . PRO A 1 118 ? 4.255 -21.107 -7.968 1.00 92.69 118 PRO A O 1
ATOM 935 N N . LEU A 1 119 ? 3.132 -21.297 -6.030 1.00 93.12 119 LEU A N 1
ATOM 936 C CA . LEU A 1 119 ? 1.793 -21.322 -6.633 1.00 93.12 119 LEU A CA 1
ATOM 937 C C . LEU A 1 119 ? 1.439 -20.030 -7.390 1.00 93.12 119 LEU A C 1
ATOM 939 O O . LEU A 1 119 ? 0.511 -20.025 -8.191 1.00 93.12 119 LEU A O 1
ATOM 943 N N . LYS A 1 120 ? 2.183 -18.937 -7.171 1.00 91.06 120 LYS A N 1
ATOM 944 C CA . LYS A 1 120 ? 1.994 -17.647 -7.855 1.00 91.06 120 LYS A CA 1
ATOM 945 C C . LYS A 1 120 ? 3.104 -17.355 -8.872 1.00 91.06 120 LYS A C 1
ATOM 947 O O . LYS A 1 120 ? 3.239 -16.222 -9.332 1.00 91.06 120 LYS A O 1
ATOM 952 N N . ARG A 1 121 ? 3.920 -18.356 -9.231 1.00 91.75 121 ARG A N 1
ATOM 953 C CA . ARG A 1 121 ? 5.080 -18.180 -10.121 1.00 91.75 121 ARG A CA 1
ATOM 954 C C . ARG A 1 121 ? 4.692 -17.596 -11.479 1.00 91.75 121 ARG A C 1
ATOM 956 O O . ARG A 1 121 ? 5.309 -16.615 -11.874 1.00 91.75 121 ARG A O 1
ATOM 963 N N . GLY A 1 122 ? 3.670 -18.146 -12.141 1.00 93.94 122 GLY A N 1
ATOM 964 C CA . GLY A 1 122 ? 3.222 -17.673 -13.460 1.00 93.94 122 GLY A CA 1
ATOM 965 C C . GLY A 1 122 ? 2.836 -16.194 -13.440 1.00 93.94 122 GLY A C 1
ATOM 966 O O . GLY A 1 122 ? 3.442 -15.381 -14.123 1.00 93.94 122 GLY A O 1
ATOM 967 N N . THR A 1 123 ? 1.938 -15.804 -12.531 1.00 92.44 123 THR A N 1
ATOM 968 C CA . THR A 1 123 ? 1.516 -14.400 -12.390 1.00 92.44 123 THR A CA 1
ATOM 969 C C . THR A 1 123 ? 2.670 -13.457 -12.041 1.00 92.44 123 THR A C 1
ATOM 971 O O . THR A 1 123 ? 2.694 -12.313 -12.492 1.00 92.44 123 THR A O 1
ATOM 974 N N . ASN A 1 124 ? 3.622 -13.901 -11.215 1.00 91.38 124 ASN A N 1
ATOM 975 C CA . ASN A 1 124 ? 4.795 -13.093 -10.885 1.00 91.38 124 ASN A CA 1
ATOM 976 C C . ASN A 1 124 ? 5.728 -12.931 -12.094 1.00 91.38 124 ASN A C 1
ATOM 978 O O . ASN A 1 124 ? 6.272 -11.845 -12.270 1.00 91.38 124 ASN A O 1
ATOM 982 N N . ALA A 1 125 ? 5.879 -13.968 -12.925 1.00 93.00 125 ALA A N 1
ATOM 983 C CA . ALA A 1 125 ? 6.645 -13.906 -14.167 1.00 93.00 125 ALA A CA 1
ATOM 984 C C . ALA A 1 125 ? 5.996 -12.948 -15.178 1.00 93.00 125 ALA A C 1
ATOM 986 O O . ALA A 1 125 ? 6.681 -12.074 -15.698 1.00 93.00 125 ALA A O 1
ATOM 987 N N . ASP A 1 126 ? 4.675 -13.009 -15.363 1.00 96.00 126 ASP A N 1
ATOM 988 C CA . ASP A 1 126 ? 3.956 -12.097 -16.265 1.00 96.00 126 ASP A CA 1
ATOM 989 C C . ASP A 1 126 ? 4.083 -10.633 -15.825 1.00 96.00 126 ASP A C 1
ATOM 991 O O . ASP A 1 126 ? 4.260 -9.727 -16.641 1.00 96.00 126 ASP A O 1
ATOM 995 N N . ARG A 1 127 ? 3.999 -10.380 -14.512 1.00 92.38 127 ARG A N 1
ATOM 996 C CA . ARG A 1 127 ? 4.199 -9.039 -13.935 1.00 92.38 127 ARG A CA 1
ATOM 997 C C . ARG A 1 127 ? 5.635 -8.550 -14.082 1.00 92.38 127 ARG A C 1
ATOM 999 O O . ARG A 1 127 ? 5.845 -7.345 -14.168 1.00 92.38 127 ARG A O 1
ATOM 1006 N N . GLU A 1 128 ? 6.608 -9.454 -14.050 1.00 92.38 128 GLU A N 1
ATOM 1007 C CA . GLU A 1 128 ? 8.012 -9.127 -14.282 1.00 92.38 128 GLU A CA 1
ATOM 1008 C C . GLU A 1 128 ? 8.241 -8.768 -15.746 1.00 92.38 128 GLU A C 1
ATOM 1010 O O . GLU A 1 128 ? 8.707 -7.672 -16.025 1.00 92.38 128 GLU A O 1
ATOM 1015 N N . ALA A 1 129 ? 7.805 -9.626 -16.671 1.00 95.12 129 ALA A N 1
ATOM 1016 C CA . ALA A 1 129 ? 7.932 -9.405 -18.107 1.00 95.12 129 ALA A CA 1
ATOM 1017 C C . ALA A 1 129 ? 7.302 -8.072 -18.539 1.00 95.12 129 ALA A C 1
ATOM 1019 O O . ALA A 1 129 ? 7.919 -7.297 -19.262 1.00 95.12 129 ALA A O 1
ATOM 1020 N N . LYS A 1 130 ? 6.106 -7.752 -18.026 1.00 94.81 130 LYS A N 1
ATOM 1021 C CA . LYS A 1 130 ? 5.458 -6.457 -18.283 1.00 94.81 130 LYS A CA 1
ATOM 1022 C C . LYS A 1 130 ? 6.248 -5.271 -17.743 1.00 94.81 130 LYS A C 1
ATOM 1024 O O . LYS A 1 130 ? 6.198 -4.211 -18.349 1.00 94.81 130 LYS A O 1
ATOM 1029 N N . ARG A 1 131 ? 6.938 -5.416 -16.610 1.00 92.25 131 ARG A N 1
ATOM 1030 C CA . ARG A 1 131 ? 7.763 -4.333 -16.064 1.00 92.25 131 ARG A CA 1
ATOM 1031 C C . ARG A 1 131 ? 9.001 -4.124 -16.921 1.00 92.25 131 ARG A C 1
ATOM 1033 O O . ARG A 1 131 ? 9.244 -3.001 -17.314 1.00 92.25 131 ARG A O 1
ATOM 1040 N N . GLN A 1 132 ? 9.698 -5.204 -17.266 1.00 91.94 132 GLN A N 1
ATOM 1041 C CA . GLN A 1 132 ? 10.895 -5.160 -18.111 1.00 91.94 132 GLN A CA 1
ATOM 1042 C C . GLN A 1 132 ? 10.612 -4.616 -19.516 1.00 91.94 132 GLN A C 1
ATOM 1044 O O . GLN A 1 132 ? 11.469 -3.986 -20.103 1.00 91.94 132 GLN A O 1
ATOM 1049 N N . ALA A 1 133 ? 9.408 -4.822 -20.056 1.00 94.00 133 ALA A N 1
ATOM 1050 C CA . ALA A 1 133 ? 9.024 -4.245 -21.344 1.00 94.00 133 ALA A CA 1
ATOM 1051 C C . ALA A 1 133 ? 8.746 -2.726 -21.303 1.00 94.00 133 ALA A C 1
ATOM 1053 O O . ALA A 1 133 ? 8.567 -2.129 -22.360 1.00 94.00 133 ALA A O 1
ATOM 1054 N N . ASN A 1 134 ? 8.624 -2.127 -20.111 1.00 87.38 134 ASN A N 1
ATOM 1055 C CA . ASN A 1 134 ? 8.329 -0.700 -19.907 1.00 87.38 134 ASN A CA 1
ATOM 1056 C C . ASN A 1 134 ? 9.418 0.031 -19.096 1.00 87.38 134 ASN A C 1
ATOM 1058 O O . ASN A 1 134 ? 9.217 1.195 -18.749 1.00 87.38 134 ASN A O 1
ATOM 1062 N N . LEU A 1 135 ? 10.493 -0.672 -18.733 1.00 80.88 135 LEU A N 1
ATOM 1063 C CA . LEU A 1 135 ? 11.743 -0.096 -18.250 1.00 80.88 135 LEU A CA 1
ATOM 1064 C C . LEU A 1 135 ? 12.616 0.114 -19.484 1.00 80.88 135 LEU A C 1
ATOM 1066 O O . LEU A 1 135 ? 13.093 1.247 -19.644 1.00 80.88 135 LEU A O 1
#

Foldseek 3Di:
DDPVVVCVVCVPVPFQPPPDPPDPPPPPDDDDPDPPPPPDDDDLLSQAQAEDEDAQVVLLVVLCVQVVVVVVVCVVVVHDDVVSVVSSVVSVVVVVCCCCPVSNHNYYHHDYDDDDDPVCVVVVVVVVVVVVVVD